Protein AF-A0A392QUH0-F1 (afdb_monomer_lite)

InterPro domains:
  IPR029058 Alpha/Beta hydrolase fold [G3DSA:3.40.50.1820] (1-58)
  IPR029058 Alpha/Beta hydrolase fold [SSF53474] (1-57)

Secondary structure (DSSP, 8-state):
-EEEEETT-SSS-HHHHHHHHHHSTT-EEEEETT--TT-TT-HHHHHHHHHHHHHTT-

Structure (mmCIF, N/CA/C/O backbone):
data_AF-A0A392QUH0-F1
#
_entry.id   AF-A0A392QUH0-F1
#
loop_
_atom_site.group_PDB
_atom_site.id
_atom_site.type_symbol
_atom_site.label_atom_id
_atom_site.label_alt_id
_atom_site.label_comp_id
_atom_site.label_asym_id
_atom_site.label_entity_id
_atom_site.label_seq_id
_atom_site.pdbx_PDB_ins_code
_atom_site.Cartn_x
_atom_site.Cartn_y
_atom_site.Cartn_z
_atom_site.occupancy
_atom_site.B_iso_or_equiv
_atom_site.auth_seq_id
_atom_site.auth_comp_id
_atom_site.auth_asym_id
_atom_site.auth_atom_id
_atom_site.pdbx_PDB_model_num
ATOM 1 N N . VAL A 1 1 ? -8.124 5.155 8.776 1.00 95.19 1 VAL A N 1
ATOM 2 C CA . VAL A 1 1 ? -7.448 5.590 7.524 1.00 95.19 1 VAL A CA 1
ATOM 3 C C . VAL A 1 1 ? -6.633 4.421 6.989 1.00 95.19 1 VAL A C 1
ATOM 5 O O . VAL A 1 1 ? -6.140 3.657 7.809 1.00 95.19 1 VAL A O 1
ATOM 8 N N . LEU A 1 2 ? -6.521 4.259 5.669 1.00 97.88 2 LEU A N 1
ATOM 9 C CA . LEU A 1 2 ? -5.718 3.210 5.032 1.00 97.88 2 LEU A CA 1
ATOM 10 C C . LEU A 1 2 ? -4.654 3.844 4.131 1.00 97.88 2 LEU A C 1
ATOM 12 O O . LEU A 1 2 ? -4.982 4.717 3.331 1.00 97.88 2 LEU A O 1
ATOM 16 N N . THR A 1 3 ? -3.420 3.358 4.232 1.00 98.50 3 THR A N 1
ATOM 17 C CA . THR A 1 3 ? -2.382 3.533 3.209 1.00 98.50 3 THR A CA 1
ATOM 18 C C . THR A 1 3 ? -2.079 2.170 2.604 1.00 98.50 3 THR A C 1
ATOM 20 O O . THR A 1 3 ? -1.829 1.215 3.339 1.00 98.50 3 THR A O 1
ATOM 23 N N . ILE A 1 4 ? -2.096 2.094 1.278 1.00 98.69 4 ILE A N 1
ATOM 24 C CA . ILE A 1 4 ? -1.578 0.963 0.507 1.00 98.69 4 ILE A CA 1
ATOM 25 C C . ILE A 1 4 ? -0.297 1.474 -0.153 1.00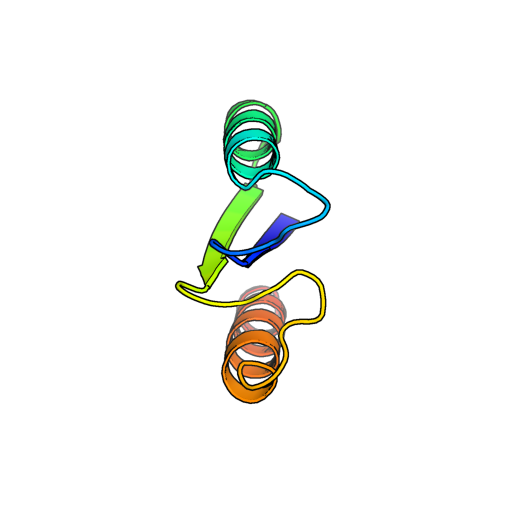 98.69 4 ILE A C 1
ATOM 27 O O . ILE A 1 4 ? -0.321 2.590 -0.668 1.00 98.69 4 ILE A O 1
ATOM 31 N N . GLN A 1 5 ? 0.799 0.724 -0.068 1.00 98.69 5 GLN A N 1
ATOM 32 C CA . GLN A 1 5 ? 2.094 1.112 -0.635 1.00 98.69 5 GLN A CA 1
ATOM 33 C C . GLN A 1 5 ? 2.751 -0.096 -1.307 1.00 98.69 5 GLN A C 1
ATOM 35 O O . GLN A 1 5 ? 2.742 -1.193 -0.747 1.00 98.69 5 GLN A O 1
ATOM 40 N N . GLY A 1 6 ? 3.329 0.094 -2.492 1.00 98.69 6 GLY A N 1
ATOM 41 C CA . GLY A 1 6 ? 4.142 -0.933 -3.140 1.00 98.69 6 GLY A CA 1
ATOM 42 C C . GLY A 1 6 ? 5.523 -1.057 -2.494 1.00 98.69 6 GLY A C 1
ATOM 43 O O . GLY A 1 6 ? 6.152 -0.046 -2.179 1.00 98.69 6 GLY A O 1
ATOM 44 N N . SER A 1 7 ? 6.013 -2.281 -2.270 1.00 98.62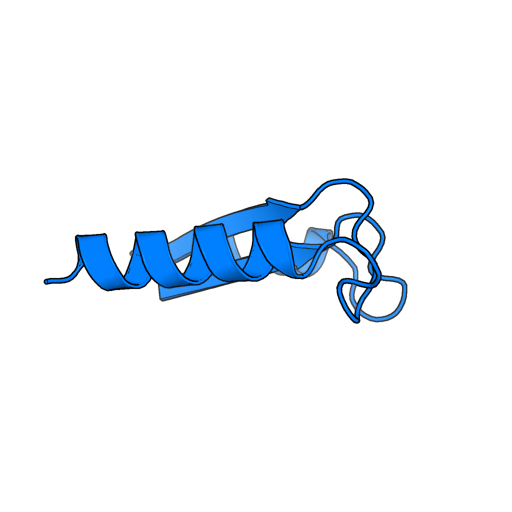 7 SER A N 1
ATOM 45 C CA . SER A 1 7 ? 7.356 -2.486 -1.692 1.00 98.62 7 SER A CA 1
ATOM 46 C C . SER A 1 7 ? 8.486 -2.124 -2.660 1.00 98.62 7 SER A C 1
ATOM 48 O O . SER A 1 7 ? 9.601 -1.843 -2.222 1.00 98.62 7 SER A O 1
ATOM 50 N N . SER A 1 8 ? 8.193 -2.130 -3.962 1.00 98.31 8 SER A N 1
ATOM 51 C CA . SER A 1 8 ? 9.118 -1.815 -5.053 1.00 98.31 8 SER A CA 1
ATOM 52 C C . SER A 1 8 ? 8.835 -0.445 -5.672 1.00 98.31 8 SER A C 1
ATOM 54 O O . SER A 1 8 ? 9.263 -0.193 -6.795 1.00 98.31 8 SER A O 1
ATOM 56 N N . ASP A 1 9 ? 8.126 0.431 -4.951 1.00 98.62 9 ASP A N 1
ATOM 57 C CA . ASP A 1 9 ? 7.941 1.827 -5.339 1.00 98.62 9 ASP A CA 1
ATOM 58 C C . ASP A 1 9 ? 9.308 2.518 -5.459 1.00 98.62 9 ASP A C 1
ATOM 60 O O . ASP A 1 9 ? 10.075 2.651 -4.502 1.00 98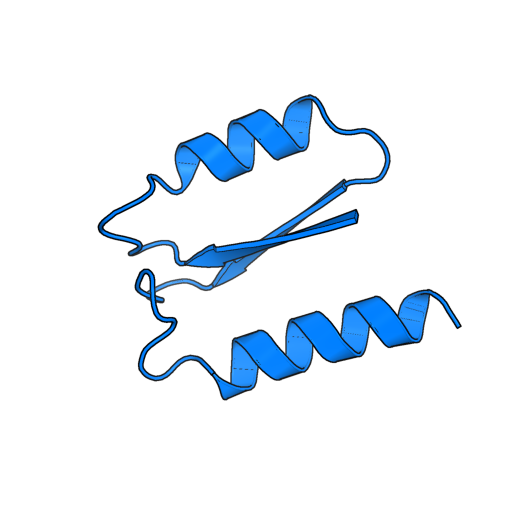.62 9 ASP A O 1
ATOM 64 N N . GLU A 1 10 ? 9.623 2.913 -6.683 1.00 97.81 10 GLU A N 1
ATOM 65 C CA . GLU A 1 10 ? 10.884 3.511 -7.086 1.00 97.81 10 GLU A CA 1
ATOM 66 C C . GLU A 1 10 ? 10.930 5.030 -6.872 1.00 97.81 10 GLU A C 1
ATOM 68 O O . GLU A 1 10 ? 11.997 5.638 -6.990 1.00 97.81 10 GLU A O 1
ATOM 73 N N . ILE A 1 11 ? 9.783 5.648 -6.571 1.00 98.38 11 ILE A N 1
ATOM 74 C CA . ILE A 1 11 ? 9.624 7.094 -6.397 1.00 98.38 11 ILE A CA 1
ATOM 75 C C . ILE A 1 11 ? 9.554 7.444 -4.911 1.00 98.38 11 ILE A C 1
ATOM 77 O O . ILE A 1 11 ? 10.230 8.375 -4.468 1.00 98.38 11 ILE A O 1
ATOM 81 N N . ILE A 1 12 ? 8.750 6.706 -4.144 1.00 97.69 12 ILE A N 1
ATOM 82 C CA . ILE A 1 12 ? 8.505 6.929 -2.719 1.00 97.69 12 ILE A CA 1
ATOM 83 C C . ILE A 1 12 ? 8.949 5.694 -1.919 1.00 97.69 12 ILE A C 1
ATOM 85 O O . ILE A 1 12 ? 8.335 4.631 -2.039 1.00 97.69 12 ILE A O 1
ATOM 89 N N . PRO A 1 13 ? 9.976 5.811 -1.057 1.00 97.31 13 PRO A N 1
ATOM 90 C CA . PRO A 1 13 ? 10.448 4.693 -0.249 1.00 97.31 13 PRO A CA 1
ATOM 91 C C . PRO A 1 13 ? 9.349 4.112 0.645 1.00 97.31 13 PRO A C 1
ATOM 93 O O . PRO A 1 13 ? 8.665 4.833 1.373 1.00 97.31 13 PRO A O 1
ATOM 96 N N . VAL A 1 14 ? 9.240 2.782 0.684 1.00 98.19 14 VAL A N 1
ATOM 97 C CA . VAL A 1 14 ? 8.261 2.081 1.535 1.00 98.19 14 VAL A CA 1
ATOM 98 C C . VAL A 1 14 ? 8.416 2.416 3.029 1.00 98.19 14 VAL A C 1
ATOM 100 O O . VAL A 1 14 ? 7.448 2.382 3.792 1.00 98.19 14 VAL A O 1
ATOM 103 N N . GLN A 1 15 ? 9.622 2.796 3.464 1.00 98.38 15 GLN A N 1
ATOM 104 C CA . GLN A 1 15 ? 9.901 3.220 4.837 1.00 98.38 15 GLN A CA 1
ATOM 105 C C . GLN A 1 15 ? 9.095 4.457 5.248 1.00 98.38 15 GLN A C 1
ATOM 107 O O . GLN A 1 15 ? 8.667 4.525 6.400 1.00 98.38 15 GLN A O 1
ATOM 112 N N . ASP A 1 16 ? 8.804 5.381 4.331 1.00 98.19 16 ASP A N 1
ATOM 113 C CA . ASP A 1 16 ? 8.008 6.570 4.648 1.00 98.19 16 ASP A CA 1
ATOM 114 C C . ASP A 1 16 ? 6.590 6.170 5.078 1.00 98.19 16 ASP A C 1
ATOM 116 O O . ASP A 1 16 ? 6.057 6.683 6.065 1.00 98.19 16 ASP A O 1
ATOM 120 N N . ALA A 1 17 ? 6.004 5.168 4.414 1.00 98.19 17 ALA A N 1
ATOM 121 C CA . ALA A 1 17 ? 4.700 4.628 4.782 1.00 98.19 17 ALA A CA 1
ATOM 122 C C . ALA A 1 17 ? 4.713 3.991 6.186 1.00 98.19 17 ALA A C 1
ATOM 124 O O . ALA A 1 17 ? 3.751 4.146 6.947 1.00 98.19 17 ALA A O 1
ATOM 125 N N . HIS A 1 18 ? 5.816 3.336 6.569 1.00 98.31 18 HIS A N 1
ATOM 126 C CA . HIS A 1 18 ? 6.004 2.829 7.930 1.00 98.31 18 HIS A CA 1
ATOM 127 C C . HIS A 1 18 ? 6.105 3.948 8.970 1.00 98.31 18 HIS A C 1
ATOM 129 O O . HIS A 1 18 ? 5.538 3.807 10.054 1.00 98.31 18 HIS A O 1
ATOM 135 N N . GLU A 1 19 ? 6.786 5.055 8.671 1.00 98.31 19 GLU A N 1
ATOM 136 C CA . GLU A 1 19 ? 6.856 6.193 9.593 1.00 98.31 19 GLU A CA 1
ATOM 137 C C . GLU A 1 19 ? 5.486 6.862 9.771 1.00 98.31 19 GLU A C 1
ATOM 139 O O . GLU A 1 19 ? 5.091 7.156 10.902 1.00 98.31 19 GLU A O 1
ATOM 144 N N . PHE A 1 20 ? 4.694 7.004 8.702 1.00 96.81 20 PHE A N 1
ATOM 145 C CA . PHE A 1 20 ? 3.317 7.498 8.816 1.00 96.81 20 PHE A CA 1
ATOM 146 C C . PHE A 1 20 ? 2.436 6.591 9.683 1.00 96.81 20 PHE A C 1
ATOM 148 O O . PHE A 1 20 ? 1.678 7.091 10.520 1.00 96.81 20 PHE A O 1
ATOM 155 N N . ALA A 1 21 ? 2.569 5.270 9.547 1.00 97.69 21 ALA A N 1
ATOM 156 C CA . ALA A 1 21 ? 1.787 4.306 10.322 1.00 97.69 21 ALA A CA 1
ATOM 157 C C . ALA A 1 21 ? 2.039 4.388 11.838 1.00 97.69 21 ALA A C 1
ATOM 159 O O . ALA A 1 21 ? 1.164 4.040 12.629 1.00 97.69 21 ALA A O 1
ATOM 160 N N . LYS A 1 22 ? 3.212 4.876 12.264 1.00 97.69 22 LYS A N 1
ATOM 161 C CA . LYS A 1 22 ? 3.527 5.082 13.688 1.00 97.69 22 LYS A CA 1
ATOM 162 C C . LYS A 1 22 ? 2.838 6.309 14.283 1.00 97.69 22 LYS A C 1
ATOM 164 O O . LYS A 1 22 ? 2.629 6.356 15.492 1.00 97.69 22 LYS A O 1
ATOM 169 N N . ILE A 1 23 ? 2.545 7.318 13.462 1.00 97.81 23 ILE A N 1
ATOM 170 C CA . ILE A 1 23 ? 2.135 8.649 13.932 1.00 97.81 23 ILE A CA 1
ATOM 171 C C . ILE A 1 23 ? 0.624 8.855 13.773 1.00 97.81 23 ILE A C 1
ATOM 173 O O . ILE A 1 23 ? 0.012 9.565 14.571 1.00 97.81 23 ILE A O 1
ATOM 177 N N . ILE A 1 24 ? 0.000 8.240 12.763 1.00 96.62 24 ILE A N 1
ATOM 178 C CA . ILE A 1 24 ? -1.421 8.445 12.471 1.00 96.62 24 ILE A CA 1
ATOM 179 C C . ILE A 1 24 ? -2.276 7.479 13.314 1.00 96.62 24 ILE A C 1
ATOM 181 O O . ILE A 1 24 ? -2.205 6.264 13.123 1.00 96.62 24 ILE A O 1
ATOM 185 N N . PRO A 1 25 ? -3.138 7.975 14.222 1.00 96.38 25 PRO A N 1
ATOM 186 C CA . PRO A 1 25 ? -4.033 7.113 14.987 1.00 96.38 25 PRO A CA 1
ATOM 187 C C . PRO A 1 25 ? -5.100 6.477 14.085 1.00 96.38 25 PRO A C 1
ATOM 189 O O . PRO A 1 25 ? -5.572 7.090 13.126 1.00 96.38 25 PRO A O 1
ATOM 192 N N . ASN A 1 26 ? -5.530 5.255 14.421 1.00 94.69 26 ASN A N 1
ATOM 193 C CA . ASN A 1 26 ? -6.512 4.482 13.640 1.00 94.69 26 ASN A CA 1
ATOM 194 C C . ASN A 1 26 ? -6.109 4.322 12.158 1.00 94.69 26 ASN A C 1
ATOM 196 O O . ASN A 1 26 ? -6.946 4.377 11.243 1.00 94.69 26 ASN A O 1
ATOM 200 N N . HIS A 1 27 ? -4.807 4.164 11.921 1.00 97.00 27 HIS A N 1
ATOM 201 C CA . HIS A 1 27 ? -4.214 3.912 10.615 1.00 97.00 27 HIS A CA 1
ATOM 202 C C . HIS A 1 27 ? -3.994 2.415 10.396 1.00 97.00 27 HIS A C 1
ATOM 204 O O . HIS A 1 27 ? -3.607 1.690 11.311 1.00 97.00 27 HIS A O 1
ATOM 210 N N . LYS A 1 28 ? -4.266 1.958 9.174 1.00 97.31 28 LYS A N 1
ATOM 211 C CA . LYS A 1 28 ? -3.850 0.653 8.669 1.00 97.31 28 LYS A CA 1
ATOM 212 C C . LYS A 1 28 ? -2.859 0.891 7.532 1.00 97.31 28 LYS A C 1
ATOM 214 O O . LYS A 1 28 ? -3.153 1.660 6.616 1.00 97.31 28 LYS A O 1
ATOM 219 N N . LEU A 1 29 ? -1.719 0.212 7.582 1.00 98.50 29 LEU A N 1
ATOM 220 C CA . LEU A 1 29 ? -0.757 0.148 6.487 1.00 98.50 29 LEU A CA 1
ATOM 221 C C . LEU A 1 29 ? -0.849 -1.228 5.830 1.00 98.50 29 LEU A C 1
ATOM 223 O O . LEU A 1 29 ? -0.801 -2.241 6.527 1.00 98.50 29 LEU A O 1
ATOM 227 N N . HIS A 1 30 ? -0.956 -1.258 4.507 1.00 98.69 30 HIS A N 1
ATOM 228 C CA . HIS A 1 30 ? -0.896 -2.476 3.711 1.00 98.69 30 HIS A CA 1
ATOM 229 C C . HIS A 1 30 ? 0.222 -2.351 2.674 1.00 98.69 30 HIS A C 1
ATOM 231 O O . HIS A 1 30 ? 0.200 -1.435 1.855 1.00 98.69 30 HIS A O 1
ATOM 237 N N . ILE A 1 31 ? 1.200 -3.254 2.726 1.00 98.75 31 ILE A N 1
ATOM 238 C CA . ILE A 1 31 ? 2.293 -3.298 1.752 1.00 98.75 31 ILE A CA 1
ATOM 239 C C . ILE A 1 31 ? 1.976 -4.374 0.720 1.00 98.75 31 ILE A C 1
ATOM 241 O O . ILE A 1 31 ? 1.765 -5.523 1.103 1.00 98.75 31 ILE A O 1
ATOM 245 N N . ILE A 1 32 ? 1.964 -4.002 -0.560 1.00 98.69 32 ILE A N 1
ATOM 246 C CA . ILE A 1 32 ? 1.880 -4.958 -1.668 1.00 98.69 32 ILE A CA 1
ATOM 247 C C . ILE A 1 32 ? 3.306 -5.277 -2.110 1.00 98.69 32 ILE A C 1
ATOM 249 O O . ILE A 1 32 ? 4.023 -4.414 -2.626 1.00 98.69 32 ILE A O 1
ATOM 253 N N . GLU A 1 33 ? 3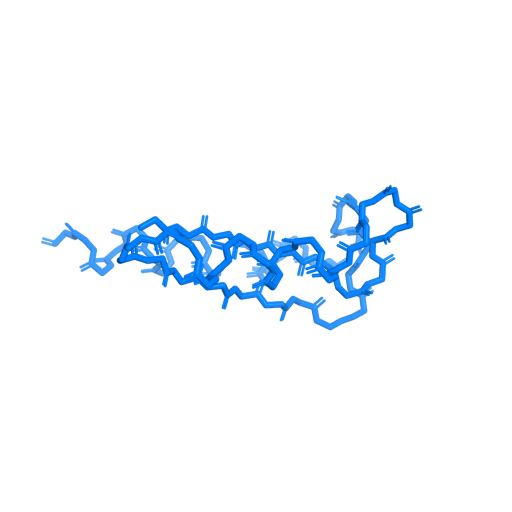.732 -6.513 -1.866 1.00 98.56 33 GLU A N 1
ATOM 254 C CA . GLU A 1 33 ? 5.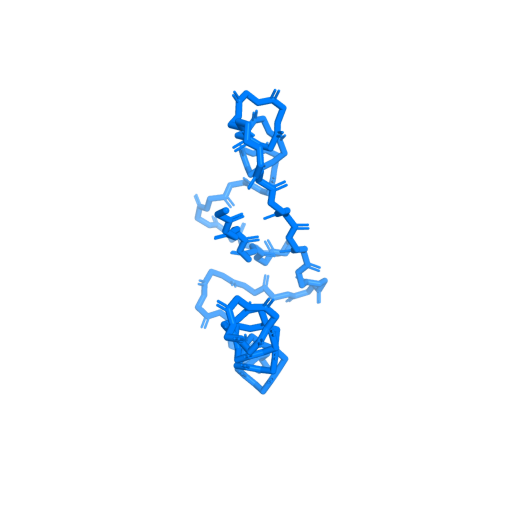086 -6.959 -2.183 1.00 98.56 33 GLU A CA 1
ATOM 255 C C . GLU A 1 33 ? 5.303 -7.005 -3.701 1.00 98.56 33 GLU A C 1
ATOM 257 O O . GLU A 1 33 ? 4.500 -7.575 -4.430 1.00 98.56 33 GLU A O 1
ATOM 262 N N . GLY A 1 34 ? 6.392 -6.410 -4.185 1.00 98.31 34 GLY A N 1
ATOM 263 C CA . GLY A 1 34 ? 6.735 -6.357 -5.607 1.00 98.31 34 GLY A CA 1
ATOM 264 C C . GLY A 1 34 ? 5.997 -5.288 -6.419 1.00 98.31 34 GLY A C 1
ATOM 265 O O . GLY A 1 34 ? 6.344 -5.087 -7.583 1.00 98.31 34 GLY A O 1
ATOM 266 N N . ALA A 1 35 ? 5.017 -4.582 -5.845 1.00 98.56 35 ALA A N 1
ATOM 267 C CA . ALA A 1 35 ? 4.328 -3.503 -6.548 1.00 98.56 35 ALA A CA 1
ATOM 268 C C . ALA A 1 35 ? 5.219 -2.259 -6.687 1.00 98.56 35 ALA A C 1
ATOM 270 O O . ALA A 1 35 ? 5.868 -1.843 -5.724 1.00 98.56 35 ALA A O 1
ATOM 271 N N . ASP A 1 36 ? 5.219 -1.683 -7.889 1.00 98.62 36 ASP A N 1
ATOM 272 C CA . ASP A 1 36 ? 5.857 -0.404 -8.215 1.00 98.62 36 ASP A CA 1
ATOM 273 C C . ASP A 1 36 ? 4.956 0.785 -7.829 1.00 98.62 36 ASP A C 1
ATOM 275 O O . ASP A 1 36 ? 3.846 0.603 -7.315 1.00 98.62 36 ASP A O 1
ATOM 279 N N . HIS A 1 37 ? 5.409 2.014 -8.097 1.00 98.25 37 HIS A N 1
ATOM 280 C CA . HIS A 1 37 ? 4.647 3.224 -7.767 1.00 98.25 37 HIS A CA 1
ATOM 281 C C . HIS A 1 37 ? 3.248 3.266 -8.411 1.00 98.25 37 HIS A C 1
ATOM 283 O O . HIS A 1 37 ? 2.291 3.796 -7.842 1.00 98.25 37 HIS A O 1
ATOM 289 N N . ALA A 1 38 ? 3.116 2.707 -9.618 1.00 98.06 38 ALA A N 1
ATOM 290 C CA . ALA A 1 38 ? 1.875 2.687 -10.389 1.00 98.06 38 ALA A CA 1
ATOM 291 C C . ALA A 1 38 ? 1.029 1.423 -10.147 1.00 98.06 38 ALA A C 1
ATOM 293 O O . ALA A 1 38 ? -0.042 1.266 -10.748 1.00 98.06 38 ALA A O 1
ATOM 294 N N . TYR A 1 39 ? 1.493 0.525 -9.277 1.00 98.38 39 TYR A N 1
ATOM 295 C CA . TYR A 1 39 ? 0.946 -0.809 -9.063 1.00 98.38 39 TYR A CA 1
ATOM 296 C C . TYR A 1 39 ? 0.852 -1.637 -10.352 1.00 98.38 39 TYR A C 1
ATOM 298 O O . TYR A 1 39 ? -0.067 -2.444 -10.486 1.00 98.38 39 TYR A O 1
ATOM 306 N N . THR A 1 40 ? 1.745 -1.455 -11.330 1.00 97.62 40 THR A N 1
ATOM 307 C CA . THR A 1 40 ? 1.762 -2.204 -12.597 1.00 97.62 40 THR A CA 1
ATOM 308 C C . THR A 1 40 ? 1.737 -3.708 -12.304 1.00 97.62 40 THR A C 1
ATOM 310 O O . THR A 1 40 ? 2.611 -4.236 -11.618 1.00 97.62 40 THR A O 1
ATOM 313 N N . ASN A 1 41 ? 0.711 -4.407 -12.806 1.00 97.56 41 ASN A N 1
ATOM 314 C CA . ASN A 1 41 ? 0.421 -5.832 -12.563 1.00 97.56 41 ASN A CA 1
ATOM 315 C C . ASN A 1 41 ? -0.110 -6.203 -11.161 1.00 97.56 41 ASN A C 1
ATOM 317 O O . ASN A 1 41 ? -0.256 -7.386 -10.873 1.00 97.56 41 ASN A O 1
ATOM 321 N N . HIS A 1 42 ? -0.441 -5.226 -10.316 1.00 98.62 42 HIS A N 1
ATOM 322 C CA . HIS A 1 42 ? -0.983 -5.428 -8.963 1.00 98.62 42 HIS A CA 1
ATOM 323 C C . HIS A 1 42 ? -2.321 -4.694 -8.740 1.00 98.62 42 HIS A C 1
ATOM 325 O O . HIS A 1 42 ? -2.793 -4.575 -7.609 1.00 98.62 42 HIS A O 1
ATOM 331 N N . GLN A 1 43 ? -2.965 -4.204 -9.810 1.00 98.38 43 GLN A N 1
ATOM 332 C CA . GLN A 1 43 ? -4.236 -3.468 -9.736 1.00 98.38 43 GLN A CA 1
ATOM 333 C C . GLN A 1 43 ? -5.355 -4.280 -9.071 1.00 98.38 43 GLN A C 1
ATOM 335 O O . GLN A 1 43 ? -6.150 -3.724 -8.311 1.00 98.38 43 GLN A O 1
ATOM 340 N N . ASP A 1 44 ? -5.410 -5.587 -9.329 1.00 98.44 44 ASP A N 1
ATOM 341 C CA . ASP A 1 44 ? -6.432 -6.462 -8.753 1.00 98.44 44 ASP A CA 1
ATOM 342 C C . ASP A 1 44 ? -6.294 -6.539 -7.225 1.00 98.44 44 ASP A C 1
ATOM 344 O O . ASP A 1 44 ? -7.279 -6.357 -6.505 1.00 98.44 44 ASP A O 1
ATOM 348 N N . GLU A 1 45 ? -5.071 -6.706 -6.717 1.00 98.62 45 GLU A N 1
ATOM 349 C CA . GLU A 1 45 ? -4.789 -6.716 -5.279 1.00 98.62 45 GLU A CA 1
ATOM 350 C C . GLU A 1 45 ? -5.065 -5.351 -4.642 1.00 98.62 45 GLU A C 1
ATOM 352 O O . GLU A 1 45 ? -5.808 -5.274 -3.659 1.00 98.62 45 GLU A O 1
ATOM 357 N N . LEU A 1 46 ? -4.574 -4.267 -5.257 1.00 98.62 46 LEU A N 1
ATOM 358 C CA . LEU A 1 46 ? -4.852 -2.893 -4.831 1.00 98.62 46 LEU A CA 1
ATOM 359 C C . LEU A 1 46 ? -6.362 -2.654 -4.678 1.00 98.62 46 LEU A C 1
ATOM 361 O O . LEU A 1 46 ? -6.822 -2.157 -3.645 1.00 98.62 46 LEU A O 1
ATOM 365 N N . SER A 1 47 ? -7.143 -3.028 -5.696 1.00 98.44 47 SER A N 1
ATOM 366 C CA . SER A 1 47 ? -8.593 -2.830 -5.704 1.00 98.44 47 SER A CA 1
ATOM 367 C C . SER A 1 47 ? -9.298 -3.671 -4.637 1.00 98.44 47 SER A C 1
ATOM 369 O O . SER A 1 47 ? -10.185 -3.169 -3.943 1.00 98.44 47 SER A O 1
ATOM 371 N N . SER A 1 48 ? -8.870 -4.921 -4.446 1.00 98.50 48 SER A N 1
ATOM 372 C CA . SER A 1 48 ? -9.422 -5.833 -3.445 1.00 98.50 48 SER A CA 1
ATOM 373 C C . SER A 1 48 ? -9.215 -5.305 -2.023 1.00 98.50 48 SER A C 1
ATOM 375 O O . SER A 1 48 ? -10.165 -5.252 -1.233 1.00 98.50 48 SER A O 1
ATOM 377 N N . VAL A 1 49 ? -8.003 -4.836 -1.711 1.00 98.38 49 VAL A N 1
ATOM 378 C CA . VAL A 1 49 ? -7.656 -4.261 -0.402 1.00 98.38 49 VAL A CA 1
ATOM 379 C C . VAL A 1 49 ? -8.453 -2.982 -0.146 1.00 98.38 49 VAL A C 1
ATOM 381 O O . VAL A 1 49 ? -9.072 -2.843 0.913 1.00 98.38 49 VAL A O 1
ATOM 384 N N . ALA A 1 50 ? -8.511 -2.074 -1.126 1.00 98.00 50 ALA A N 1
ATOM 385 C CA . ALA A 1 50 ? -9.250 -0.820 -1.002 1.00 98.00 50 ALA A CA 1
ATOM 386 C C . ALA A 1 50 ? -10.755 -1.052 -0.775 1.00 98.00 50 ALA A C 1
ATOM 388 O O . ALA A 1 50 ? -11.342 -0.484 0.148 1.00 98.00 50 ALA A O 1
ATOM 389 N N . VAL A 1 51 ? -11.386 -1.921 -1.571 1.00 98.19 51 VAL A N 1
ATOM 390 C CA . VAL A 1 51 ? -12.821 -2.229 -1.447 1.00 98.19 51 VAL A CA 1
ATOM 391 C C . VAL A 1 51 ? -13.130 -2.920 -0.122 1.00 98.19 51 VAL A C 1
ATOM 393 O O . VAL A 1 51 ? -14.143 -2.605 0.506 1.00 98.19 51 VAL A O 1
ATOM 396 N N . SER A 1 52 ? -12.276 -3.845 0.320 1.00 97.62 52 SER A N 1
ATOM 397 C CA . SER A 1 52 ? -12.455 -4.544 1.597 1.00 97.62 52 SER A CA 1
ATOM 398 C C . SER A 1 52 ? -12.426 -3.568 2.769 1.00 97.62 52 SER A C 1
ATOM 400 O O . SER A 1 52 ? -13.324 -3.596 3.607 1.00 97.62 52 SER A O 1
ATOM 402 N N . PHE A 1 53 ? -11.475 -2.633 2.776 1.00 97.38 53 PHE A N 1
ATOM 403 C CA . PHE A 1 53 ? -11.394 -1.605 3.810 1.00 97.38 53 PHE A CA 1
ATOM 404 C C . PHE A 1 53 ? -12.632 -0.699 3.852 1.00 97.38 53 PHE A C 1
ATOM 406 O O . PHE A 1 53 ? -13.130 -0.401 4.933 1.00 97.38 53 PHE A O 1
ATOM 413 N N . ILE A 1 54 ? -13.170 -0.291 2.696 1.00 97.00 54 ILE A N 1
ATOM 414 C CA . ILE A 1 54 ? -14.406 0.509 2.639 1.00 97.00 54 ILE A CA 1
ATOM 415 C C . ILE A 1 54 ? -15.582 -0.276 3.237 1.00 97.00 54 ILE A C 1
ATOM 417 O O . ILE A 1 54 ? -16.356 0.272 4.019 1.00 97.00 54 ILE A O 1
ATOM 421 N N . LYS A 1 55 ? -15.706 -1.566 2.909 1.00 96.50 55 LYS A N 1
ATOM 422 C CA . LYS A 1 55 ? -16.798 -2.419 3.403 1.00 96.50 55 LYS A CA 1
ATOM 423 C C . LYS A 1 55 ? -16.759 -2.653 4.912 1.00 96.50 55 LYS A C 1
ATOM 425 O O . LYS A 1 55 ? -17.818 -2.7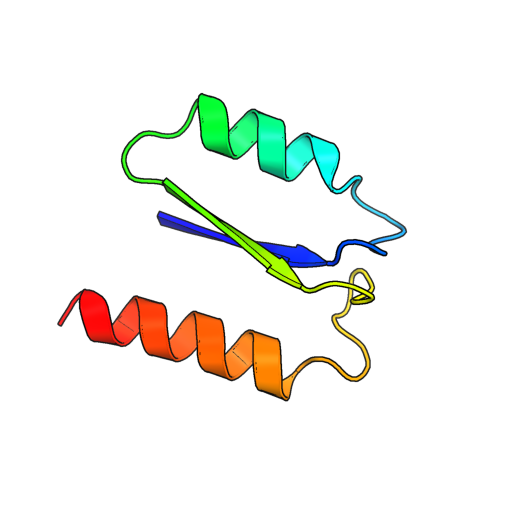94 5.497 1.00 96.50 55 LYS A O 1
ATOM 430 N N . GLU A 1 56 ? -15.584 -2.671 5.542 1.00 91.69 56 GLU A N 1
ATOM 431 C CA . GLU A 1 56 ? -15.467 -2.765 7.010 1.00 91.69 56 GLU A CA 1
ATOM 432 C C . GLU A 1 56 ? -16.050 -1.548 7.746 1.00 91.69 56 GLU A C 1
ATOM 434 O O . GLU A 1 56 ? -16.290 -1.610 8.950 1.00 91.69 56 GLU A O 1
ATOM 439 N N . THR A 1 57 ? -16.228 -0.427 7.043 1.00 74.81 57 THR A N 1
ATOM 440 C CA . THR A 1 57 ? -16.720 0.832 7.621 1.00 74.81 57 THR A CA 1
ATOM 441 C C . THR A 1 57 ? -18.214 1.075 7.400 1.00 74.81 57 THR A C 1
ATOM 443 O O . THR A 1 57 ? -18.721 2.112 7.831 1.00 74.81 57 THR A O 1
ATOM 446 N N . ILE A 1 58 ? -18.902 0.136 6.742 1.00 65.19 58 ILE A N 1
ATOM 447 C CA . ILE A 1 58 ? -20.360 0.113 6.543 1.00 65.19 58 ILE A CA 1
ATOM 448 C C . ILE A 1 58 ? -20.971 -0.852 7.557 1.00 65.19 58 ILE A C 1
ATOM 450 O O . ILE A 1 58 ? -21.975 -0.460 8.191 1.00 65.19 58 ILE A O 1
#

Foldseek 3Di:
DEDEEECAAPPDHPVVLVVCQVPDPPYDYHYDYPAYPVRVVNVVVVVVVVVVVVVVVD

Radius of gyration: 11.55 Å; chains: 1; bounding box: 31×16×28 Å

pLDDT: mean 96.88, std 5.29, range [65.19, 98.75]

Sequence (58 aa):
VLTIQGSSDEIIPVQDAHEFAKIIPNHKLHIIEGADHAYTNHQDELSSVAVSFIKETI

Organism: NCBI:txid97028